Protein AF-A0AAD8FF75-F1 (afdb_monomer_lite)

Organism: Biomphalaria pfeifferi (NCBI:txid112525)

pLDDT: mean 81.82, std 6.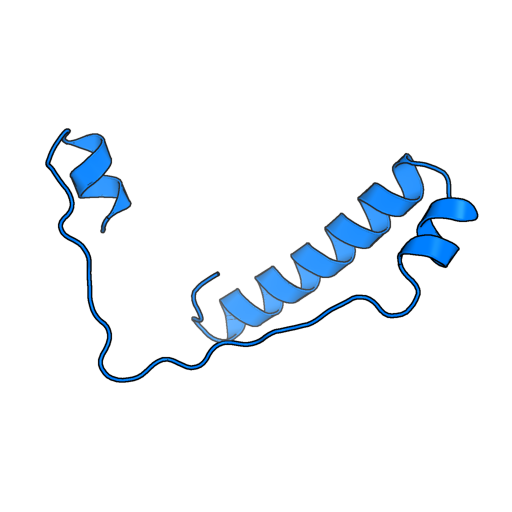55, range [63.44, 92.12]

Secondary structure (DSSP, 8-state):
-HHHHHHTTPPPPPP--SS--------TTHHHHHHHS-HHHHHHHHHHHHHHHHHHHHHTT---

Radius of gyration: 17.33 Å; chains: 1; bounding box: 36×20×44 Å

Structure (mmCIF, N/CA/C/O backbone):
data_AF-A0AAD8FF75-F1
#
_entry.id   AF-A0AAD8FF75-F1
#
loop_
_atom_site.group_PDB
_atom_site.id
_atom_site.type_symbol
_atom_site.label_atom_id
_atom_site.label_alt_id
_atom_site.label_comp_id
_atom_site.label_asym_id
_atom_site.label_entity_id
_atom_site.label_seq_id
_atom_site.pdbx_PDB_ins_code
_atom_site.Cartn_x
_atom_site.Cartn_y
_atom_site.Cartn_z
_atom_site.occupancy
_atom_site.B_iso_or_equiv
_atom_site.auth_seq_id
_atom_site.auth_comp_id
_atom_site.auth_asym_id
_atom_site.auth_atom_id
_atom_site.pdbx_PDB_model_num
ATOM 1 N N . THR A 1 1 ? -9.297 6.008 20.302 1.00 63.44 1 THR A N 1
ATOM 2 C CA . THR A 1 1 ? -8.971 5.062 19.201 1.00 63.44 1 THR A CA 1
ATOM 3 C C . THR A 1 1 ? -7.992 4.001 19.684 1.00 63.44 1 THR A C 1
ATOM 5 O O . THR A 1 1 ? -7.390 4.199 20.738 1.00 63.44 1 THR A O 1
ATOM 8 N N . VAL A 1 2 ? -7.781 2.905 18.939 1.00 74.88 2 VAL A N 1
ATOM 9 C CA . VAL A 1 2 ? -6.733 1.895 19.236 1.00 74.88 2 VAL A CA 1
ATOM 10 C C . VAL A 1 2 ? -5.386 2.561 19.564 1.00 74.88 2 VAL A C 1
ATOM 12 O O . VAL A 1 2 ? -4.729 2.209 20.543 1.00 74.88 2 VAL A O 1
ATOM 15 N N . ALA A 1 3 ? -5.027 3.611 18.816 1.00 75.75 3 ALA A N 1
ATOM 16 C CA . ALA A 1 3 ? -3.806 4.384 19.028 1.00 75.75 3 ALA A CA 1
ATOM 17 C C . ALA A 1 3 ? -3.722 5.069 20.409 1.00 75.75 3 ALA A C 1
ATOM 19 O O . ALA A 1 3 ? -2.636 5.169 20.974 1.00 75.75 3 ALA A O 1
ATOM 20 N N . GLU A 1 4 ? -4.834 5.540 20.977 1.00 75.94 4 GLU A N 1
ATOM 21 C CA . GLU A 1 4 ? -4.853 6.156 22.313 1.00 75.94 4 GLU A CA 1
ATOM 22 C C . GLU A 1 4 ? -4.749 5.110 23.426 1.00 75.94 4 GLU A C 1
ATOM 24 O O . GLU A 1 4 ? -3.996 5.307 24.379 1.00 75.94 4 GLU A O 1
ATOM 29 N N . SER A 1 5 ? -5.433 3.972 23.285 1.00 75.38 5 SER A N 1
ATOM 30 C CA . SER A 1 5 ? -5.350 2.863 24.246 1.00 75.38 5 SER A CA 1
ATOM 31 C C . SER A 1 5 ? -3.928 2.303 24.339 1.00 75.38 5 SER A C 1
ATOM 33 O O . SER A 1 5 ? -3.422 2.105 25.446 1.00 75.38 5 SER A O 1
ATOM 35 N N . LEU A 1 6 ? -3.248 2.159 23.194 1.00 77.12 6 LEU A N 1
ATOM 36 C CA . LEU A 1 6 ? -1.835 1.773 23.137 1.00 77.12 6 LEU A CA 1
ATOM 37 C C . LEU A 1 6 ? -0.919 2.835 23.758 1.00 77.12 6 LEU A C 1
ATOM 39 O O . LEU A 1 6 ? -0.040 2.491 24.548 1.00 77.12 6 LEU A O 1
ATOM 43 N N . LYS A 1 7 ? -1.142 4.128 23.472 1.00 77.62 7 LYS A N 1
ATOM 44 C CA . LYS A 1 7 ? -0.377 5.229 24.096 1.00 77.62 7 LYS A CA 1
ATO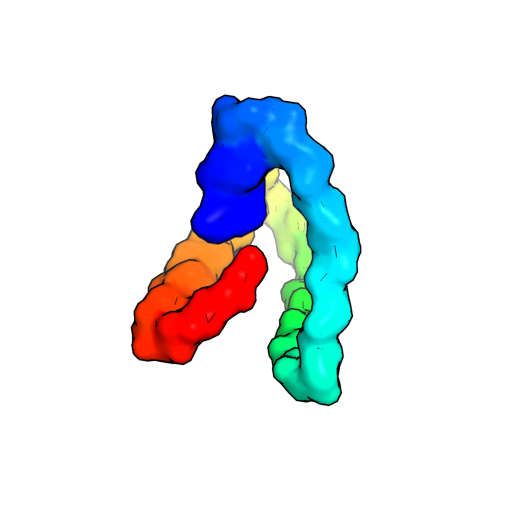M 45 C C . LYS A 1 7 ? -0.495 5.238 25.622 1.00 77.62 7 LYS A C 1
ATOM 47 O O . LYS A 1 7 ? 0.443 5.644 26.299 1.00 77.62 7 LYS A O 1
ATOM 52 N N . MET A 1 8 ? -1.626 4.789 26.162 1.00 83.00 8 MET A N 1
ATOM 53 C CA . MET A 1 8 ? -1.870 4.688 27.604 1.00 83.00 8 MET A CA 1
ATOM 54 C C . MET A 1 8 ? -1.407 3.353 28.217 1.00 83.00 8 MET A C 1
ATOM 56 O O . MET A 1 8 ? -1.655 3.121 29.401 1.00 83.00 8 MET A O 1
ATOM 60 N N . GLY A 1 9 ? -0.759 2.471 27.442 1.00 78.06 9 GLY A N 1
ATOM 61 C CA . GLY A 1 9 ? -0.255 1.174 27.910 1.00 78.06 9 GLY A CA 1
ATOM 62 C C . GLY A 1 9 ? -1.351 0.163 28.259 1.00 78.06 9 GLY A C 1
ATOM 63 O O . GLY A 1 9 ? -1.104 -0.780 29.008 1.00 78.06 9 GLY A O 1
ATOM 64 N N . ARG A 1 10 ? -2.575 0.373 27.764 1.00 79.12 10 ARG A N 1
ATOM 65 C CA . ARG A 1 10 ? -3.702 -0.534 27.995 1.00 79.12 10 ARG A CA 1
ATOM 66 C C . ARG A 1 10 ? -3.680 -1.647 26.951 1.00 79.12 10 ARG A C 1
ATOM 68 O O . ARG A 1 10 ? -3.393 -1.392 25.784 1.00 79.12 10 ARG A O 1
ATOM 75 N N . ASN A 1 11 ? -4.021 -2.865 27.370 1.00 73.19 11 ASN A N 1
ATOM 76 C CA . ASN A 1 11 ? -4.247 -3.963 26.433 1.00 73.19 11 ASN A CA 1
ATOM 77 C C . ASN A 1 11 ? -5.429 -3.620 25.521 1.00 73.19 11 ASN A C 1
ATOM 79 O O . ASN A 1 11 ? -6.471 -3.163 25.992 1.00 73.19 11 ASN A O 1
ATOM 83 N N . VAL A 1 12 ? -5.238 -3.833 24.223 1.00 77.50 12 VAL A N 1
ATOM 84 C CA . VAL A 1 12 ? -6.275 -3.687 23.201 1.00 77.50 12 VAL A CA 1
ATOM 85 C C . VAL A 1 12 ? -6.814 -5.081 22.920 1.00 77.50 12 VAL A C 1
ATOM 87 O O . VAL A 1 12 ? -6.049 -5.969 22.545 1.00 77.50 12 VAL A O 1
ATOM 90 N N . GLU A 1 13 ? -8.105 -5.290 23.162 1.00 77.31 13 GLU A N 1
ATOM 91 C CA . GLU A 1 13 ? -8.764 -6.545 22.799 1.00 77.31 13 GLU A CA 1
ATOM 92 C C . GLU A 1 13 ? -8.988 -6.614 21.286 1.00 77.31 13 GLU A C 1
ATOM 94 O O . GLU A 1 13 ? -9.085 -5.588 20.615 1.00 77.31 13 GLU A O 1
ATOM 99 N N . ALA A 1 14 ? -9.032 -7.830 20.741 1.00 76.88 14 ALA A N 1
ATOM 100 C CA . ALA A 1 14 ? -9.284 -8.029 19.321 1.00 76.88 14 ALA A CA 1
ATOM 101 C C . ALA A 1 14 ? -10.712 -7.581 18.978 1.00 76.88 14 ALA A C 1
ATOM 103 O O . ALA A 1 14 ? -11.680 -8.100 19.533 1.00 76.88 14 ALA A O 1
ATOM 104 N N . GLU A 1 15 ? -10.835 -6.628 18.059 1.00 77.44 15 GLU A N 1
ATOM 105 C CA . GLU A 1 15 ? -12.126 -6.166 17.557 1.00 77.44 15 GLU A CA 1
ATOM 106 C C . GLU A 1 15 ? -12.623 -7.112 16.454 1.00 77.44 15 GLU A C 1
ATOM 108 O O . GLU A 1 15 ? -11.858 -7.539 15.587 1.00 77.44 15 GLU A O 1
ATOM 113 N N . CYS A 1 16 ? -13.910 -7.454 16.503 1.00 77.25 16 CYS A N 1
ATOM 114 C CA . CYS A 1 16 ? -14.590 -8.224 15.468 1.00 77.25 16 CYS A CA 1
ATOM 115 C C . CYS A 1 16 ? -15.591 -7.297 14.778 1.00 77.25 16 CYS A C 1
ATOM 117 O O . CYS A 1 16 ? -16.340 -6.594 15.456 1.00 77.25 16 CYS A O 1
ATOM 119 N N . PHE A 1 17 ? -15.595 -7.289 13.449 1.00 81.50 17 PHE A N 1
ATOM 120 C CA . PHE A 1 17 ? -16.472 -6.435 12.656 1.00 81.50 17 PHE A CA 1
ATOM 121 C C . PHE A 1 17 ? -17.500 -7.303 11.931 1.00 81.50 17 PHE A C 1
ATOM 123 O O . PHE A 1 17 ? -17.122 -8.232 11.217 1.00 81.50 17 PHE A O 1
ATOM 130 N N . ASP A 1 18 ? -18.786 -6.994 12.119 1.00 81.06 18 ASP A N 1
ATOM 131 C CA . ASP A 1 18 ? -19.896 -7.782 11.562 1.00 81.06 18 ASP A CA 1
ATOM 132 C C . ASP A 1 18 ? -19.995 -7.668 10.029 1.00 81.06 18 ASP A C 1
ATOM 134 O O . ASP A 1 18 ? -20.383 -8.624 9.360 1.00 81.06 18 ASP A O 1
ATOM 138 N N . GLU A 1 19 ? -19.610 -6.520 9.459 1.00 82.12 19 GLU A N 1
ATOM 139 C CA . GLU A 1 19 ? -19.610 -6.272 8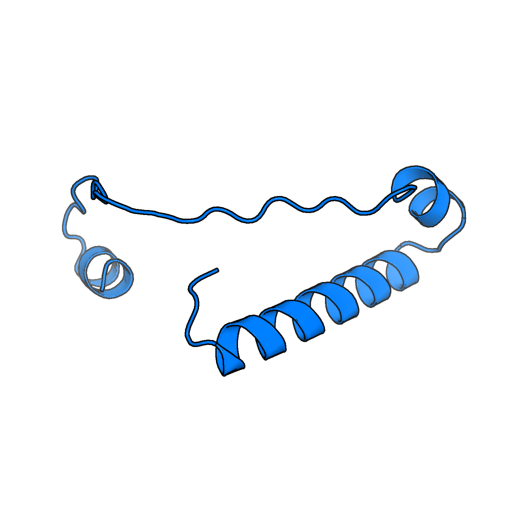.016 1.00 82.12 19 GLU A CA 1
ATOM 140 C C . GLU A 1 19 ? -18.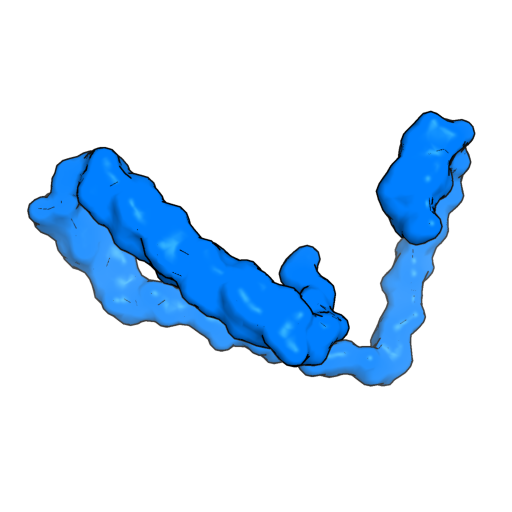391 -5.425 7.625 1.00 82.12 19 GLU A C 1
ATOM 142 O O . GLU A 1 19 ? -18.216 -4.304 8.103 1.00 82.12 19 GLU A O 1
ATOM 147 N N . VAL A 1 20 ? -17.534 -5.966 6.754 1.00 81.25 20 VAL A N 1
ATOM 148 C CA . VAL A 1 20 ? -16.358 -5.270 6.209 1.00 81.25 20 VAL A CA 1
ATOM 149 C C . VAL A 1 20 ? -16.238 -5.523 4.712 1.00 81.25 20 VAL A C 1
ATOM 151 O O . VAL A 1 20 ? -16.513 -6.621 4.231 1.00 81.25 20 VAL A O 1
ATOM 154 N N . THR A 1 21 ? -15.781 -4.514 3.971 1.00 78.75 21 THR A N 1
ATOM 155 C CA . THR A 1 21 ? -15.421 -4.653 2.555 1.00 78.75 21 THR A CA 1
ATOM 156 C C . THR A 1 21 ? -13.914 -4.499 2.418 1.00 78.75 21 THR A C 1
ATOM 158 O O . THR A 1 21 ? -13.364 -3.467 2.788 1.00 78.75 21 THR A O 1
ATOM 161 N N . ILE A 1 22 ? -13.243 -5.526 1.891 1.00 83.00 22 ILE A N 1
ATOM 162 C CA . ILE A 1 22 ? -11.790 -5.522 1.689 1.00 83.00 22 ILE A CA 1
ATOM 163 C C . ILE A 1 22 ? -11.499 -5.386 0.196 1.00 83.00 22 ILE A C 1
ATOM 165 O O . ILE A 1 22 ? -11.977 -6.185 -0.611 1.00 83.00 22 ILE A O 1
ATOM 169 N N . TYR A 1 23 ? -10.692 -4.390 -0.163 1.00 80.31 23 TYR A N 1
ATOM 170 C CA . TYR A 1 23 ? -10.213 -4.193 -1.527 1.00 80.31 23 TYR A CA 1
ATOM 171 C C . TYR A 1 23 ? -8.794 -4.750 -1.680 1.00 80.31 23 TYR A C 1
ATOM 173 O O . TYR A 1 23 ? -7.863 -4.288 -1.024 1.00 80.31 23 TYR A O 1
ATOM 181 N N . PHE A 1 24 ? -8.627 -5.738 -2.562 1.00 81.19 24 PHE A N 1
ATOM 182 C CA . PHE A 1 24 ? -7.322 -6.288 -2.927 1.00 81.19 24 PHE A CA 1
ATOM 183 C C . PHE A 1 24 ? -6.937 -5.820 -4.329 1.00 81.19 24 PHE A C 1
ATOM 185 O O . PHE A 1 24 ? -7.690 -6.019 -5.282 1.00 81.19 24 PHE A O 1
ATOM 192 N N . SER A 1 25 ? -5.740 -5.255 -4.465 1.00 80.69 25 SER A N 1
ATOM 193 C CA . SER A 1 25 ? -5.174 -4.871 -5.759 1.00 80.69 25 SER A CA 1
ATOM 194 C C . SER A 1 25 ? -3.696 -5.215 -5.839 1.00 80.69 25 SER A C 1
ATOM 196 O O . SER A 1 25 ? -2.981 -5.080 -4.849 1.00 80.69 25 SER A O 1
ATOM 198 N N . ASP A 1 26 ? -3.245 -5.597 -7.032 1.00 85.69 26 ASP A N 1
ATOM 199 C CA . ASP A 1 26 ? -1.842 -5.865 -7.344 1.00 85.69 26 ASP A CA 1
ATOM 200 C C . ASP A 1 26 ? -1.422 -5.099 -8.607 1.00 85.69 26 ASP A C 1
ATOM 202 O O . ASP A 1 26 ? -2.245 -4.793 -9.478 1.00 85.69 26 ASP A O 1
ATOM 206 N N . ILE A 1 27 ? -0.134 -4.784 -8.706 1.00 84.81 27 ILE A N 1
ATOM 207 C CA . ILE A 1 27 ? 0.443 -4.084 -9.851 1.00 84.81 27 ILE A CA 1
ATOM 208 C C . ILE A 1 27 ? 0.864 -5.130 -10.882 1.00 84.81 27 ILE A C 1
ATOM 210 O O . ILE A 1 27 ? 1.904 -5.784 -10.764 1.00 84.81 27 ILE A O 1
ATOM 214 N N . VAL A 1 28 ? 0.070 -5.256 -11.945 1.00 87.06 28 VAL A N 1
ATOM 215 C CA . VAL A 1 28 ? 0.373 -6.180 -13.043 1.00 87.06 28 VAL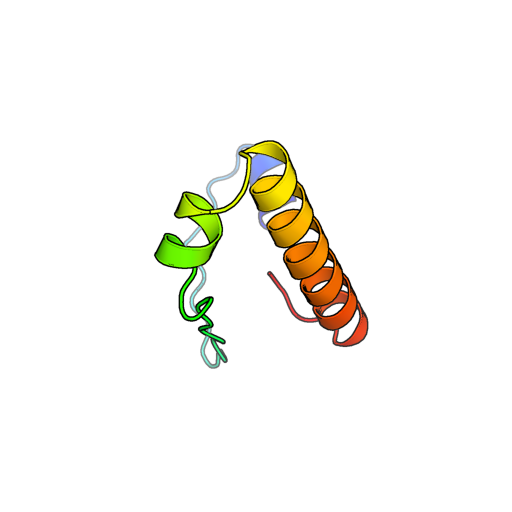 A CA 1
ATOM 216 C C . VAL A 1 28 ? 1.740 -5.848 -13.644 1.00 87.06 28 VAL A C 1
ATOM 218 O O . VAL A 1 28 ? 1.984 -4.737 -14.110 1.00 87.06 28 VAL A O 1
ATOM 221 N N . 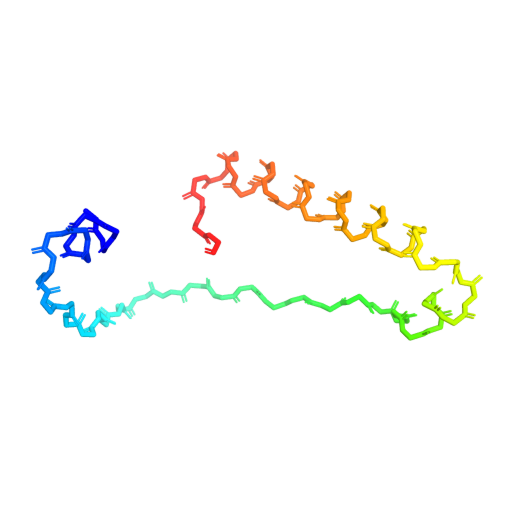GLY A 1 29 ? 2.637 -6.835 -13.652 1.00 83.75 29 GLY A N 1
ATOM 222 C CA . GLY A 1 29 ? 3.967 -6.688 -14.243 1.00 83.75 29 GLY A CA 1
ATOM 223 C C . GLY A 1 29 ? 4.973 -5.923 -13.379 1.00 83.75 29 GLY A C 1
ATOM 224 O O . GLY A 1 29 ? 6.021 -5.536 -13.900 1.00 83.75 29 GLY A O 1
ATOM 225 N N . PHE A 1 30 ? 4.713 -5.742 -12.076 1.00 87.31 30 PHE A N 1
ATOM 226 C CA . PHE A 1 30 ? 5.632 -5.062 -11.154 1.00 87.31 30 PHE A CA 1
ATOM 227 C C . PHE A 1 30 ? 7.070 -5.590 -11.239 1.00 87.31 30 PHE A C 1
ATOM 229 O O . PHE A 1 30 ? 8.011 -4.806 -11.308 1.00 87.31 30 PHE A O 1
ATOM 236 N N . THR A 1 31 ? 7.261 -6.911 -11.325 1.00 87.31 31 THR A N 1
ATOM 237 C CA . THR A 1 31 ? 8.592 -7.521 -11.473 1.00 87.31 31 THR A CA 1
ATOM 238 C C . THR A 1 31 ? 9.320 -7.019 -12.720 1.00 87.31 31 THR A C 1
ATOM 240 O O . THR A 1 31 ? 10.488 -6.649 -12.645 1.00 87.31 31 THR A O 1
ATOM 243 N N . THR A 1 32 ? 8.634 -6.945 -13.860 1.00 87.44 32 THR A N 1
ATOM 244 C CA . THR A 1 32 ? 9.216 -6.469 -15.122 1.00 87.44 32 THR A CA 1
ATOM 245 C C . THR A 1 32 ? 9.543 -4.980 -15.051 1.00 87.44 32 THR A C 1
ATOM 247 O O . THR A 1 32 ? 10.627 -4.577 -15.465 1.00 87.44 32 THR A O 1
ATOM 250 N N . ILE A 1 33 ? 8.648 -4.179 -14.469 1.00 84.31 33 ILE A N 1
ATOM 251 C CA . ILE A 1 33 ? 8.861 -2.742 -14.250 1.00 84.31 33 ILE A CA 1
ATOM 252 C C . ILE A 1 33 ? 10.077 -2.530 -13.338 1.00 84.31 33 ILE A C 1
ATOM 254 O O . ILE A 1 33 ? 11.002 -1.811 -13.703 1.00 84.31 33 ILE A O 1
ATOM 258 N N . SER A 1 34 ? 10.147 -3.243 -12.212 1.00 87.25 34 SER A N 1
ATOM 259 C CA . SER A 1 34 ? 11.269 -3.155 -11.270 1.00 87.25 34 SER A CA 1
ATOM 260 C C . SER A 1 34 ? 12.607 -3.596 -11.868 1.00 87.25 34 SER A C 1
ATOM 262 O O . SER A 1 34 ? 13.646 -3.074 -11.481 1.00 87.25 34 SER A O 1
ATOM 264 N N . ALA A 1 35 ? 12.592 -4.525 -12.829 1.00 87.75 35 ALA A N 1
ATOM 265 C CA . ALA A 1 35 ? 13.796 -5.016 -13.490 1.00 87.75 35 ALA A CA 1
ATOM 266 C C . ALA A 1 35 ? 14.342 -4.035 -14.542 1.00 87.75 35 ALA A C 1
ATOM 268 O O . ALA A 1 35 ? 15.534 -4.068 -14.845 1.00 87.75 35 ALA A O 1
ATOM 269 N N . MET A 1 36 ? 13.486 -3.180 -15.111 1.00 89.88 36 MET A N 1
ATOM 270 C CA . MET A 1 36 ? 13.861 -2.192 -16.133 1.00 89.88 36 MET A CA 1
ATOM 271 C C . MET A 1 36 ? 14.070 -0.780 -15.569 1.00 89.88 36 MET A C 1
ATOM 273 O O . MET A 1 36 ? 14.590 0.086 -16.273 1.00 89.88 36 MET A O 1
ATOM 277 N N . SER A 1 37 ? 13.668 -0.533 -14.322 1.00 89.75 37 SER A N 1
ATOM 278 C CA . SER A 1 37 ? 13.745 0.771 -13.663 1.00 89.75 37 SER A CA 1
ATOM 279 C C . SER A 1 37 ? 14.862 0.832 -12.625 1.00 89.75 37 SER A C 1
ATOM 281 O O . SER A 1 37 ? 15.244 -0.163 -12.013 1.00 89.75 37 SER A O 1
ATOM 283 N N . THR A 1 38 ? 15.385 2.034 -12.390 1.00 92.12 38 THR A N 1
ATOM 284 C CA . THR A 1 38 ? 16.284 2.260 -11.253 1.00 92.12 38 THR A CA 1
ATOM 285 C C . THR A 1 38 ? 15.504 2.175 -9.937 1.00 92.12 38 THR A C 1
ATOM 287 O O . THR A 1 38 ? 14.309 2.483 -9.919 1.00 92.12 38 THR A O 1
ATOM 290 N N . PRO A 1 39 ? 16.157 1.834 -8.810 1.00 88.75 39 PRO A N 1
ATOM 291 C CA . PRO A 1 39 ? 15.486 1.773 -7.514 1.00 88.75 39 PRO A CA 1
ATOM 292 C C . PRO A 1 39 ? 14.720 3.054 -7.158 1.00 88.75 39 PRO A C 1
ATOM 294 O O . PRO A 1 39 ? 13.623 2.969 -6.622 1.00 88.75 39 PRO A O 1
ATOM 297 N N . MET A 1 40 ? 15.255 4.229 -7.511 1.00 90.81 40 MET A N 1
ATOM 298 C CA . MET A 1 40 ? 14.586 5.507 -7.246 1.00 90.81 40 MET A CA 1
ATOM 299 C C . MET A 1 40 ? 13.286 5.650 -8.045 1.00 90.81 40 MET A C 1
ATOM 301 O O . MET A 1 40 ? 12.259 5.987 -7.479 1.00 90.81 40 MET A O 1
ATOM 305 N N . GLN A 1 41 ? 13.296 5.289 -9.332 1.00 88.75 41 GLN A N 1
ATOM 306 C CA . GLN A 1 41 ? 12.094 5.343 -10.174 1.00 88.75 41 GLN A CA 1
ATOM 307 C C . GLN A 1 41 ? 10.992 4.394 -9.689 1.00 88.75 41 GLN A C 1
ATOM 309 O O . GLN A 1 41 ? 9.813 4.716 -9.805 1.00 88.75 41 GLN A O 1
ATOM 314 N N . VAL A 1 42 ? 11.358 3.228 -9.146 1.00 88.50 42 VAL A N 1
ATOM 315 C CA . VAL A 1 42 ? 10.383 2.302 -8.546 1.00 88.50 42 VAL A CA 1
ATOM 316 C C . VAL A 1 42 ? 9.777 2.906 -7.280 1.00 88.50 42 VAL A C 1
ATOM 318 O O . VAL A 1 42 ? 8.572 2.796 -7.070 1.00 88.50 42 VAL A O 1
ATOM 321 N N . VAL A 1 43 ? 10.594 3.557 -6.449 1.00 89.44 43 VAL A N 1
ATOM 322 C CA . VAL A 1 43 ? 10.125 4.244 -5.238 1.00 89.44 43 VAL A CA 1
ATOM 323 C C . VAL A 1 43 ? 9.188 5.396 -5.590 1.00 89.44 43 VAL A C 1
ATOM 325 O O . VAL A 1 43 ? 8.123 5.494 -4.990 1.00 89.44 43 VAL A O 1
ATOM 328 N N . ASP A 1 44 ? 9.537 6.214 -6.582 1.00 89.88 44 ASP A N 1
ATOM 329 C CA . ASP A 1 44 ? 8.697 7.324 -7.041 1.00 89.88 44 ASP A CA 1
ATOM 330 C C . ASP A 1 44 ? 7.347 6.814 -7.569 1.00 89.88 44 ASP A C 1
ATOM 332 O O . ASP A 1 44 ? 6.301 7.278 -7.126 1.00 89.88 44 ASP A O 1
ATOM 336 N N . LEU A 1 45 ? 7.354 5.770 -8.411 1.00 88.00 45 LEU A N 1
ATOM 337 C CA . LEU A 1 45 ? 6.130 5.133 -8.909 1.00 88.00 45 LEU A CA 1
ATOM 338 C C . LEU A 1 45 ? 5.227 4.640 -7.769 1.00 88.00 45 LEU A C 1
ATOM 340 O O . LEU A 1 45 ? 4.014 4.844 -7.804 1.00 88.00 45 LEU A O 1
ATOM 344 N N . LEU A 1 46 ? 5.805 3.965 -6.772 1.00 89.25 46 LEU A N 1
ATOM 345 C CA . LEU A 1 46 ? 5.050 3.465 -5.625 1.00 89.25 46 LEU A CA 1
ATOM 346 C C . LEU A 1 46 ? 4.504 4.612 -4.772 1.00 89.25 46 LEU A C 1
ATOM 348 O O . LEU A 1 46 ? 3.347 4.556 -4.361 1.00 89.25 46 LEU A O 1
ATOM 352 N N . ASN A 1 47 ? 5.305 5.649 -4.528 1.00 89.12 47 ASN A N 1
ATOM 353 C CA . ASN A 1 47 ? 4.881 6.824 -3.771 1.00 89.12 47 ASN A CA 1
ATOM 354 C C . ASN A 1 47 ? 3.717 7.542 -4.455 1.00 89.12 47 ASN A C 1
ATOM 356 O O . ASN A 1 47 ? 2.741 7.871 -3.781 1.00 89.12 47 ASN A O 1
ATOM 360 N N . ASP A 1 48 ? 3.774 7.734 -5.772 1.00 88.75 48 ASP A N 1
ATOM 361 C CA . ASP A 1 48 ? 2.689 8.356 -6.535 1.00 88.75 48 ASP A CA 1
ATOM 362 C C . ASP A 1 48 ? 1.400 7.530 -6.434 1.00 88.75 48 ASP A C 1
ATOM 364 O O . ASP A 1 48 ? 0.319 8.064 -6.178 1.00 88.75 48 ASP A O 1
ATOM 368 N N . LEU A 1 49 ? 1.516 6.206 -6.565 1.00 87.81 49 LEU A N 1
ATOM 369 C CA . LEU A 1 49 ? 0.389 5.279 -6.506 1.00 87.81 49 LEU A CA 1
ATOM 370 C C . LEU A 1 49 ? -0.267 5.276 -5.114 1.00 87.81 49 LEU A C 1
ATOM 372 O O . LEU A 1 49 ? -1.486 5.427 -5.006 1.00 87.81 49 LEU A O 1
ATOM 376 N N . TYR A 1 50 ? 0.529 5.197 -4.044 1.00 85.50 50 TYR A N 1
ATOM 377 C CA . TYR A 1 50 ? 0.015 5.307 -2.677 1.00 85.50 50 TYR A CA 1
ATOM 378 C C . TYR A 1 50 ? -0.570 6.685 -2.382 1.00 85.50 50 TYR A C 1
ATOM 380 O O . TYR A 1 50 ? -1.599 6.758 -1.723 1.00 85.50 50 TYR A O 1
ATOM 388 N N . THR A 1 51 ? 0.019 7.763 -2.901 1.00 87.75 51 THR A N 1
ATOM 389 C CA . THR A 1 51 ? -0.511 9.123 -2.712 1.00 87.75 51 THR A CA 1
ATOM 390 C C . THR A 1 51 ? -1.881 9.278 -3.373 1.00 87.75 51 THR A C 1
ATOM 392 O O . THR A 1 51 ? -2.789 9.857 -2.777 1.00 87.75 51 THR A O 1
ATOM 395 N N . MET A 1 52 ? -2.070 8.725 -4.576 1.00 85.56 52 MET A N 1
ATOM 396 C CA . MET A 1 52 ? -3.378 8.712 -5.244 1.00 85.56 52 MET A CA 1
ATOM 397 C C . MET A 1 52 ? -4.414 7.885 -4.476 1.00 85.56 52 MET A C 1
ATOM 399 O O . MET A 1 52 ? -5.565 8.311 -4.346 1.00 85.56 52 MET A O 1
ATOM 403 N N . PHE A 1 53 ? -4.021 6.723 -3.945 1.00 84.25 53 PHE A N 1
ATOM 404 C CA . PHE A 1 53 ? -4.915 5.932 -3.103 1.00 84.25 53 PHE A CA 1
ATOM 405 C C . PHE A 1 53 ? -5.262 6.656 -1.809 1.00 84.25 53 PHE A C 1
ATOM 407 O O . PHE A 1 53 ? -6.440 6.771 -1.503 1.00 84.25 53 PHE A O 1
ATOM 414 N N . ASP A 1 54 ? -4.284 7.206 -1.097 1.00 84.00 54 ASP A N 1
ATOM 415 C CA . ASP A 1 54 ? -4.510 7.933 0.152 1.00 84.00 54 ASP A CA 1
ATOM 416 C C . ASP A 1 54 ? -5.414 9.160 -0.079 1.00 84.00 54 ASP A C 1
ATOM 418 O O . ASP A 1 54 ? -6.288 9.442 0.737 1.00 84.00 54 ASP A O 1
ATOM 422 N N . ALA A 1 55 ? -5.279 9.858 -1.214 1.00 84.19 55 ALA A N 1
ATOM 423 C CA . ALA A 1 55 ? -6.186 10.943 -1.596 1.00 84.19 55 ALA A CA 1
ATOM 424 C C . ALA A 1 55 ? -7.624 10.449 -1.831 1.00 84.19 55 ALA A C 1
ATOM 426 O O . ALA A 1 55 ? -8.571 11.072 -1.356 1.00 84.19 55 ALA A O 1
ATOM 427 N N . THR A 1 56 ? -7.784 9.316 -2.516 1.00 80.75 56 THR A N 1
ATOM 428 C CA . THR A 1 56 ? -9.098 8.706 -2.790 1.00 80.75 56 THR A CA 1
ATOM 429 C C . THR A 1 56 ? -9.753 8.179 -1.509 1.00 80.75 56 THR A C 1
ATOM 431 O O . THR A 1 56 ? -10.946 8.361 -1.291 1.00 80.75 56 THR A O 1
ATOM 434 N N . ILE A 1 57 ? -8.965 7.557 -0.631 1.00 81.12 57 ILE A N 1
ATOM 435 C CA . ILE A 1 57 ? -9.393 7.037 0.672 1.00 81.12 57 ILE A CA 1
ATOM 436 C C . ILE A 1 57 ? -9.843 8.187 1.581 1.00 81.12 57 ILE A C 1
ATOM 438 O O . ILE A 1 57 ? -10.906 8.092 2.191 1.00 81.12 57 ILE A O 1
ATOM 442 N N . ASN A 1 58 ? -9.083 9.288 1.619 1.00 76.94 58 ASN A N 1
ATOM 443 C CA . ASN A 1 58 ? -9.447 10.486 2.379 1.00 76.94 58 ASN A CA 1
ATOM 444 C C . ASN A 1 58 ? -10.735 11.148 1.864 1.00 76.94 58 ASN A C 1
ATOM 446 O O . ASN A 1 58 ? -11.508 11.653 2.673 1.00 76.94 58 ASN A O 1
ATOM 450 N N . ASP A 1 59 ? -10.978 11.154 0.548 1.00 77.00 59 ASP A N 1
ATOM 451 C CA . ASP A 1 59 ? -12.212 11.712 -0.033 1.00 77.00 59 ASP A CA 1
ATOM 452 C C . ASP A 1 59 ? -13.451 10.860 0.298 1.00 77.00 59 ASP A C 1
ATOM 454 O O . ASP A 1 59 ? -14.557 11.379 0.443 1.00 77.00 59 ASP A O 1
ATOM 458 N N . HIS A 1 60 ? -13.263 9.550 0.477 1.00 73.25 60 HIS A N 1
ATOM 459 C CA . HIS A 1 60 ? -14.334 8.596 0.771 1.00 73.25 60 HIS A CA 1
ATOM 460 C C . HIS A 1 60 ? -14.464 8.205 2.261 1.00 73.25 60 HIS A C 1
ATOM 462 O O . HIS A 1 60 ? -15.290 7.347 2.570 1.00 73.25 60 HIS A O 1
ATOM 468 N N . ASP A 1 61 ? -13.692 8.821 3.171 1.00 71.06 61 ASP A N 1
ATOM 469 C CA . ASP A 1 61 ? -13.640 8.524 4.624 1.00 71.06 61 ASP A CA 1
ATOM 470 C C . ASP A 1 61 ? -13.450 7.023 4.937 1.00 71.06 61 ASP A C 1
ATOM 472 O O . ASP A 1 61 ? -14.022 6.462 5.874 1.00 71.06 61 ASP A O 1
ATOM 476 N N . VAL A 1 62 ? -12.661 6.336 4.103 1.00 71.06 62 VAL A N 1
ATOM 477 C CA . VAL A 1 62 ? -12.355 4.907 4.265 1.00 71.06 62 VAL A CA 1
ATOM 478 C C . VAL A 1 62 ? -11.062 4.760 5.075 1.00 71.06 62 VAL A C 1
ATOM 480 O O . VAL A 1 62 ? -10.208 5.642 5.073 1.00 71.06 62 VAL A O 1
ATOM 483 N N . TYR A 1 63 ? -10.891 3.653 5.797 1.00 66.06 63 TYR A N 1
ATOM 484 C CA . TYR A 1 63 ? -9.667 3.378 6.557 1.00 66.06 63 TYR A CA 1
ATOM 485 C C . TYR A 1 63 ? -8.662 2.555 5.729 1.00 66.06 63 TYR A C 1
ATOM 487 O O . TYR A 1 63 ? -9.073 1.658 4.991 1.00 66.06 63 TYR A O 1
ATOM 495 N N . LYS A 1 64 ? -7.361 2.855 5.865 1.00 65.00 64 LYS A N 1
ATOM 496 C CA . LYS A 1 64 ? -6.240 2.128 5.239 1.00 65.00 64 LYS A CA 1
ATOM 497 C C . LYS A 1 64 ? -5.639 1.090 6.177 1.00 65.00 64 LYS A C 1
ATOM 499 O O . LYS A 1 64 ? -5.338 1.464 7.331 1.00 65.00 64 LYS A O 1
#

Foldseek 3Di:
DVVVCVVVVHDDDDDDDPDDDDDDDDDPCLVVVPVPDDPVVNVVVVVVVVVVVVVVCVVVVHDD

Sequence (64 aa):
TVAESLKMGRNVEAECFDEVTIYFSDIVGFTTISAMSTPMQVVDLLNDLYTMFDATINDHDVYK

InterPro domains:
  IPR001054 Adenylyl cyclase class-3/4/guanylyl cyclase [PF00211] (12-64)
  IPR001054 Adenylyl cyclase class-3/4/guanylyl cyclase [PS50125] (21-64)
  IPR029787 Nucleotide cyclase [G3DSA:3.30.70.1230] (1-64)
  IPR029787 Nucleotide cyclase [SSF55073] (7-64)
  IPR050401 Cyclic nucleotide synthase [PTHR11920] (2-64)